Protein AF-A0A2N0NUT2-F1 (afdb_monomer)

pLDDT: mean 84.07, std 9.54, range [59.69, 97.62]

Organism: NCBI:txid588596

Solvent-accessible surface area (backbone atoms only — not comparable to full-atom values): 7334 Å² total; per-residue (Å²): 129,80,78,66,51,73,66,57,49,54,51,51,50,44,52,53,32,48,50,27,48,73,68,68,49,63,60,70,52,58,74,33,66,68,52,46,51,49,49,38,72,77,38,69,63,60,81,82,66,51,67,81,63,53,66,60,75,63,82,75,66,98,58,77,46,80,45,80,47,82,47,62,50,100,84,67,47,44,32,38,37,36,31,45,31,51,106,52,76,30,73,72,51,75,43,73,51,83,80,58,69,93,42,72,68,54,51,52,50,53,51,50,56,49,28,59,76,56,71,56,131

Radius of gyration: 17.3 Å; Cα contacts (8 Å, |Δi|>4): 136; chains: 1; bounding box: 33×32×50 Å

Foldseek 3Di:
DDADDPVNLVVVLLVVLCCCFVVVPDLCCLVDPVSVVVCCVVPVNHDRDHSVRSLQNLVDAPDKDWDWDWDQDPVRFTKIWIWIPDVHITGDDIDGPRPDDPDPVVVVVVVVVSCVVSVND

Sequence (121 aa):
MQSISNEDQQELEFLLDRAFYSTGIPFNTIDNENFQIFLKKACPSFKIPTQAATKNVLNKPPYFCLTSDGWSNINKEPLINYMITTPKPIFYKSVNTKKQSYNAENIAKGIEDVMIEAGIN

Nearest PDB structures (foldseek):
  2l3j-assembly1_A  TM=4.797E-01  e=9.097E-01  Rattus norvegicus
  7qla-assembly1_A  TM=4.218E-01  e=2.547E+00  Thermochaetoides thermophila
  5xir-assembly1_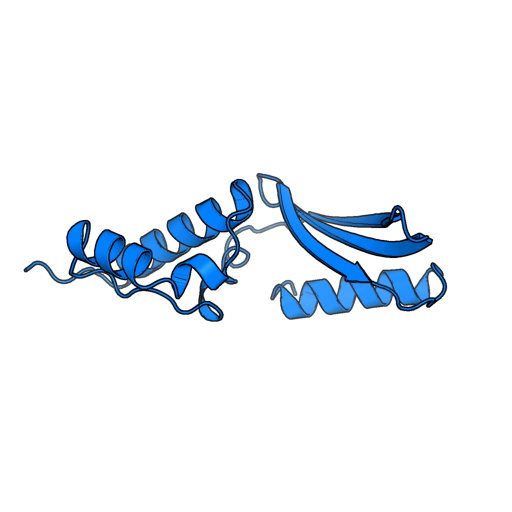A  TM=3.945E-01  e=4.393E+00  Homo sapiens
  2bma-assembly1_B  TM=2.687E-01  e=2.257E+00  Plasmodium falciparum

Structure (mmCIF, N/CA/C/O backbone):
data_AF-A0A2N0NUT2-F1
#
_entry.id   AF-A0A2N0NUT2-F1
#
loop_
_atom_site.group_PDB
_atom_site.id
_atom_site.type_symbol
_atom_site.label_atom_id
_atom_site.label_alt_id
_atom_site.label_comp_id
_atom_site.label_asym_id
_atom_site.label_entity_id
_atom_site.label_seq_id
_atom_site.pdbx_PDB_ins_code
_atom_site.Cartn_x
_atom_site.Cartn_y
_atom_site.Cartn_z
_atom_site.occupancy
_atom_site.B_iso_or_equiv
_atom_site.auth_seq_id
_atom_site.auth_comp_id
_atom_site.auth_asym_id
_atom_site.auth_atom_id
_atom_site.pdbx_PDB_model_num
ATOM 1 N N . MET A 1 1 ? -12.775 5.224 30.435 1.00 61.84 1 MET A N 1
ATOM 2 C CA . MET A 1 1 ? -12.518 5.305 28.982 1.00 61.84 1 MET A CA 1
ATOM 3 C C . MET A 1 1 ? -12.880 3.949 28.406 1.00 61.84 1 MET A C 1
ATOM 5 O O . MET A 1 1 ? -12.393 2.967 28.950 1.00 61.84 1 MET A O 1
ATOM 9 N N . GLN A 1 2 ? -13.798 3.861 27.439 1.00 69.88 2 GLN A N 1
ATOM 10 C CA . GLN A 1 2 ? -14.144 2.562 26.849 1.00 69.88 2 GLN A CA 1
ATOM 11 C C . GLN A 1 2 ? -12.910 1.988 26.140 1.00 69.88 2 GLN A C 1
ATOM 13 O O . GLN A 1 2 ? -12.249 2.683 25.362 1.00 69.88 2 GLN A O 1
ATOM 18 N N . SER A 1 3 ? -12.563 0.746 26.471 1.00 81.94 3 SER A N 1
ATOM 19 C CA . SER A 1 3 ? -11.555 -0.020 25.746 1.00 81.94 3 SER A CA 1
ATOM 20 C C . SER A 1 3 ? -12.108 -0.364 24.370 1.00 81.94 3 SER A C 1
ATOM 22 O O . SER A 1 3 ? -13.227 -0.864 24.274 1.00 81.94 3 SER A O 1
ATOM 24 N N . ILE A 1 4 ? -11.330 -0.101 23.324 1.00 88.81 4 ILE A N 1
ATOM 25 C CA . ILE A 1 4 ? -11.653 -0.562 21.975 1.00 88.81 4 ILE A CA 1
ATOM 26 C C . ILE A 1 4 ? -11.587 -2.097 21.930 1.00 88.81 4 ILE A C 1
ATOM 28 O O . ILE A 1 4 ? -10.715 -2.689 22.577 1.00 88.81 4 ILE A O 1
ATOM 32 N N . SER A 1 5 ? -12.515 -2.742 21.220 1.00 93.00 5 SER A N 1
ATOM 33 C CA . SER A 1 5 ? -12.444 -4.186 20.981 1.00 93.00 5 SER A CA 1
ATOM 34 C C . SER A 1 5 ? -11.299 -4.511 20.010 1.00 93.00 5 SER A C 1
ATOM 36 O O . SER A 1 5 ? -10.794 -3.637 19.302 1.00 93.00 5 SER A O 1
ATOM 38 N N . ASN A 1 6 ? -10.861 -5.772 19.961 1.00 89.25 6 ASN A N 1
ATOM 39 C CA . ASN A 1 6 ? -9.853 -6.179 18.975 1.00 89.25 6 ASN A CA 1
ATOM 40 C C . ASN A 1 6 ? -10.389 -6.082 17.536 1.00 89.25 6 ASN A C 1
ATOM 42 O O . ASN A 1 6 ? -9.624 -5.763 16.631 1.00 89.25 6 ASN A O 1
ATOM 46 N N . GLU A 1 7 ? -11.684 -6.330 17.333 1.00 88.44 7 GLU A N 1
ATOM 47 C CA . GLU A 1 7 ? -12.339 -6.227 16.026 1.00 88.44 7 GLU A CA 1
ATOM 48 C C . GLU A 1 7 ? -12.380 -4.773 15.540 1.00 88.44 7 GLU A C 1
ATOM 50 O O . GLU A 1 7 ? -11.916 -4.484 14.438 1.00 88.44 7 GLU A O 1
ATOM 55 N N . ASP A 1 8 ? -12.818 -3.844 16.395 1.00 91.06 8 ASP A N 1
ATOM 56 C CA . ASP A 1 8 ? -12.845 -2.412 16.069 1.00 91.06 8 ASP A CA 1
ATOM 57 C C . ASP A 1 8 ? -11.431 -1.870 15.811 1.00 91.06 8 ASP A C 1
ATOM 59 O O . ASP A 1 8 ? -11.220 -1.048 14.920 1.00 91.06 8 ASP A O 1
ATOM 63 N N . GLN A 1 9 ? -10.435 -2.342 16.571 1.00 91.56 9 GLN A N 1
ATOM 64 C CA . GLN A 1 9 ? -9.033 -1.973 16.368 1.00 91.56 9 GLN A CA 1
ATOM 65 C C . GLN A 1 9 ? -8.553 -2.375 14.965 1.00 91.56 9 GLN A C 1
ATOM 67 O O . GLN A 1 9 ? -7.977 -1.548 14.258 1.00 91.56 9 GLN A O 1
ATOM 72 N N . GLN A 1 10 ? -8.833 -3.612 14.542 1.00 86.00 10 GLN A N 1
ATOM 73 C CA . GLN A 1 10 ? -8.486 -4.103 13.205 1.00 86.00 10 GLN A CA 1
ATOM 74 C C . GLN A 1 10 ? -9.242 -3.363 12.095 1.00 86.00 10 GLN A C 1
ATOM 76 O O . GLN A 1 10 ? -8.699 -3.142 11.010 1.00 86.00 10 GLN A O 1
ATOM 81 N N . GLU A 1 11 ? -10.500 -2.987 12.331 1.00 86.88 11 GLU A N 1
ATOM 82 C CA . GLU A 1 11 ? -11.281 -2.215 11.365 1.00 86.88 11 GLU A CA 1
ATOM 83 C C . GLU A 1 11 ? -10.725 -0.797 11.184 1.00 86.88 11 GLU A C 1
ATOM 85 O O . GLU A 1 11 ? -10.558 -0.343 10.049 1.00 86.88 11 GLU A O 1
ATOM 90 N N . LEU A 1 12 ? -10.373 -0.115 12.277 1.00 90.75 12 LEU A N 1
ATOM 91 C CA . LEU A 1 12 ? -9.769 1.216 12.220 1.00 90.75 12 LEU A CA 1
ATOM 92 C C . LEU A 1 12 ? -8.400 1.207 11.533 1.00 90.75 12 LEU A C 1
ATOM 94 O O . LEU A 1 12 ? -8.140 2.086 10.710 1.00 90.75 12 LEU A O 1
ATOM 98 N N . GLU A 1 13 ? -7.549 0.218 11.821 1.00 88.88 13 GLU A N 1
ATOM 99 C CA . GLU A 1 13 ? -6.269 0.027 11.122 1.00 88.88 13 GLU A CA 1
ATOM 100 C C . GLU A 1 13 ? -6.491 -0.148 9.615 1.00 88.88 13 GLU A C 1
ATOM 102 O O . GLU A 1 13 ? -5.914 0.580 8.810 1.00 88.88 13 GLU A O 1
ATOM 107 N N . PHE A 1 14 ? -7.423 -1.022 9.224 1.00 82.31 14 PHE A N 1
ATOM 108 C CA . PHE A 1 14 ? -7.755 -1.245 7.817 1.00 82.31 14 PHE A CA 1
ATOM 109 C C . PHE A 1 14 ? -8.251 0.028 7.110 1.00 82.31 14 PHE A C 1
ATOM 111 O O . PHE A 1 14 ? -7.881 0.295 5.962 1.00 82.31 14 PHE A O 1
ATOM 118 N N . LEU A 1 15 ? -9.100 0.823 7.768 1.00 86.81 15 LEU A N 1
ATOM 119 C CA . LEU A 1 15 ? -9.601 2.081 7.211 1.00 86.81 15 LEU A CA 1
ATOM 120 C C . LEU A 1 15 ? -8.489 3.123 7.055 1.00 86.81 15 LEU A C 1
ATOM 122 O O . LEU A 1 15 ? -8.456 3.814 6.031 1.00 86.81 15 LEU A O 1
ATOM 126 N N . LEU A 1 16 ? -7.593 3.220 8.039 1.00 89.62 16 LEU A N 1
ATOM 127 C CA . LEU A 1 16 ? -6.452 4.130 8.017 1.00 89.62 16 LEU A CA 1
ATOM 128 C C . LEU A 1 16 ? -5.505 3.788 6.866 1.00 89.62 16 LEU A C 1
ATOM 130 O O . LEU A 1 16 ? -5.207 4.651 6.040 1.00 89.62 16 LEU A O 1
ATOM 134 N N . ASP A 1 17 ? -5.118 2.522 6.749 1.00 83.62 17 ASP A N 1
ATOM 135 C CA . ASP A 1 17 ? -4.233 2.066 5.683 1.00 83.62 17 ASP A CA 1
ATOM 136 C C . ASP A 1 17 ? -4.865 2.307 4.309 1.00 83.62 17 ASP A C 1
ATOM 138 O O . ASP A 1 17 ? -4.235 2.850 3.400 1.00 83.62 17 ASP A O 1
ATOM 142 N N . ARG A 1 18 ? -6.153 1.976 4.146 1.00 79.12 18 ARG A N 1
ATOM 143 C CA . ARG A 1 18 ? -6.870 2.210 2.887 1.00 79.12 18 ARG A CA 1
ATOM 144 C C . ARG A 1 18 ? -6.904 3.692 2.525 1.00 79.12 18 ARG A C 1
ATOM 146 O O . ARG A 1 18 ? -6.791 4.023 1.342 1.00 79.12 18 ARG A O 1
ATOM 153 N N . ALA A 1 19 ? -7.065 4.584 3.502 1.00 85.81 19 ALA A N 1
ATOM 154 C CA . ALA A 1 19 ? -6.985 6.020 3.262 1.00 85.81 19 ALA A CA 1
ATOM 155 C C . ALA A 1 19 ? -5.589 6.400 2.755 1.00 85.81 19 ALA A C 1
ATOM 157 O O . ALA A 1 19 ? -5.493 7.096 1.745 1.00 85.81 19 ALA A O 1
ATOM 158 N N . PHE A 1 20 ? -4.530 5.872 3.373 1.00 86.75 20 PHE A N 1
ATOM 159 C CA . PHE A 1 20 ? -3.154 6.144 2.965 1.00 86.75 20 PHE A CA 1
ATOM 160 C C . PHE A 1 20 ? -2.891 5.711 1.522 1.00 86.75 20 PHE A C 1
ATOM 162 O O . PHE A 1 20 ? -2.483 6.523 0.692 1.00 86.75 20 PHE A O 1
ATOM 169 N N . TYR A 1 21 ? -3.234 4.465 1.195 1.00 75.81 21 TYR A N 1
ATOM 170 C CA . TYR A 1 21 ? -3.076 3.909 -0.147 1.00 75.81 21 TYR A CA 1
ATOM 171 C C . TYR A 1 21 ? -3.895 4.655 -1.205 1.00 75.81 21 TYR A C 1
ATOM 173 O O . TYR A 1 21 ? -3.371 5.022 -2.254 1.00 75.81 21 TYR A O 1
ATOM 181 N N . SER A 1 22 ? -5.188 4.880 -0.951 1.00 71.88 22 SER A N 1
ATOM 182 C CA . SER A 1 22 ? -6.101 5.449 -1.956 1.00 71.88 22 SER A CA 1
ATOM 183 C C . SER A 1 22 ? -5.887 6.939 -2.221 1.00 71.88 22 SER A C 1
ATOM 185 O O . SER A 1 22 ? -6.320 7.432 -3.261 1.00 71.88 22 SER A O 1
ATOM 187 N N . THR A 1 23 ? -5.221 7.651 -1.309 1.00 81.88 23 THR A N 1
ATOM 188 C CA . THR A 1 23 ? -4.944 9.091 -1.439 1.00 81.88 23 THR A CA 1
ATOM 189 C C . THR A 1 23 ? -3.463 9.407 -1.645 1.00 81.88 23 THR A C 1
ATOM 191 O O . THR A 1 23 ? -3.101 10.572 -1.785 1.00 81.88 23 THR A O 1
ATOM 194 N N . GLY A 1 24 ? -2.605 8.383 -1.697 1.00 75.31 24 GLY A N 1
ATOM 195 C CA . GLY A 1 24 ? -1.165 8.554 -1.866 1.00 75.31 24 GLY A CA 1
ATOM 196 C C . GLY A 1 24 ? -0.483 9.232 -0.675 1.00 75.31 24 GLY A C 1
ATOM 197 O O . GLY A 1 24 ? 0.555 9.866 -0.861 1.00 75.31 24 GLY A O 1
ATOM 198 N N . ILE A 1 25 ? -1.044 9.123 0.536 1.00 86.00 25 ILE A N 1
ATOM 199 C CA . ILE A 1 25 ? -0.376 9.604 1.752 1.00 86.00 25 ILE A CA 1
ATOM 200 C C . ILE A 1 25 ? 0.817 8.677 2.029 1.00 86.00 25 ILE A C 1
ATOM 202 O O . ILE A 1 25 ? 0.632 7.466 2.175 1.00 86.00 25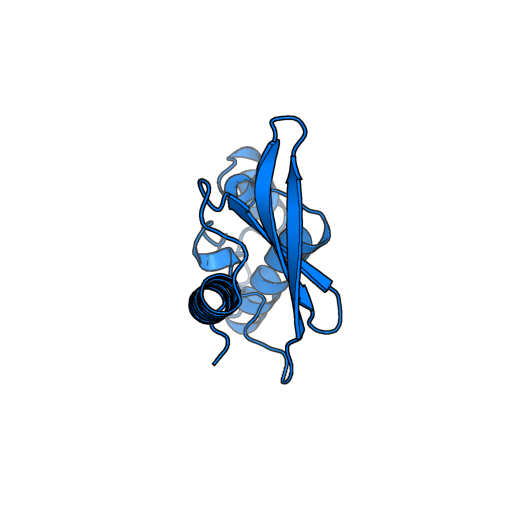 ILE A O 1
ATOM 206 N N . PRO A 1 26 ? 2.046 9.210 2.129 1.00 83.31 26 PRO A N 1
ATOM 207 C CA . PRO A 1 26 ? 3.220 8.411 2.455 1.00 83.31 26 PRO A CA 1
ATOM 208 C C . PRO A 1 26 ? 3.083 7.699 3.810 1.00 83.31 26 PRO A C 1
ATOM 210 O O . PRO A 1 26 ? 2.700 8.325 4.798 1.00 83.31 26 PRO A O 1
ATOM 213 N N . PHE A 1 27 ? 3.463 6.418 3.902 1.00 82.06 27 PHE A N 1
ATOM 214 C CA . PHE A 1 27 ? 3.338 5.644 5.152 1.00 82.06 27 PHE A CA 1
ATOM 215 C C . PHE A 1 27 ? 4.132 6.220 6.324 1.00 82.06 27 PHE A C 1
ATOM 217 O O . PHE A 1 27 ? 3.711 6.067 7.462 1.00 82.06 27 PHE A O 1
ATOM 224 N N . ASN A 1 28 ? 5.231 6.939 6.069 1.00 84.56 28 ASN A N 1
ATOM 225 C CA . ASN A 1 28 ? 5.985 7.633 7.123 1.00 84.56 28 ASN A CA 1
ATOM 226 C C . ASN A 1 28 ? 5.170 8.737 7.832 1.00 84.56 28 ASN A C 1
ATOM 228 O O . ASN A 1 28 ? 5.580 9.215 8.886 1.00 84.56 28 ASN A O 1
ATOM 232 N N . THR A 1 29 ? 4.004 9.122 7.298 1.00 90.50 29 THR A N 1
ATOM 233 C CA . THR A 1 29 ? 3.060 10.030 7.965 1.00 90.50 29 THR A CA 1
ATOM 234 C C . THR A 1 29 ? 2.574 9.460 9.298 1.00 90.50 29 THR A C 1
ATOM 236 O O . THR A 1 29 ? 2.320 10.230 10.221 1.00 90.50 29 THR A O 1
ATOM 239 N N . ILE A 1 30 ? 2.492 8.130 9.447 1.00 91.50 30 ILE A N 1
ATOM 240 C CA . ILE A 1 30 ? 2.043 7.500 10.699 1.00 91.50 30 ILE A CA 1
ATOM 241 C C . ILE A 1 30 ? 3.013 7.739 11.866 1.00 91.50 30 ILE A C 1
ATOM 243 O O . ILE A 1 30 ? 2.599 7.792 13.025 1.00 91.50 30 ILE A O 1
ATOM 247 N N . ASP A 1 31 ? 4.292 7.949 11.554 1.00 88.25 31 ASP A N 1
ATOM 248 C CA . ASP A 1 31 ? 5.351 8.212 12.528 1.00 88.25 31 ASP A CA 1
ATOM 249 C C . ASP A 1 31 ? 5.482 9.712 12.855 1.00 88.25 31 ASP A C 1
ATOM 251 O O . ASP A 1 31 ? 6.280 10.104 13.706 1.00 88.25 31 ASP A O 1
ATOM 255 N N . ASN A 1 32 ? 4.698 10.579 12.201 1.00 93.56 32 ASN A N 1
ATOM 256 C CA . ASN A 1 32 ? 4.690 12.007 12.491 1.00 93.56 32 ASN A CA 1
ATOM 257 C C . ASN A 1 32 ? 4.024 12.295 13.848 1.00 93.56 32 ASN A C 1
ATOM 259 O O . ASN A 1 32 ? 2.857 11.965 14.060 1.00 93.56 32 ASN A O 1
ATOM 263 N N . GLU A 1 33 ? 4.730 12.994 14.739 1.00 96.19 33 GLU A N 1
ATOM 264 C CA . GLU A 1 33 ? 4.268 13.278 16.105 1.00 96.19 33 GLU A CA 1
ATOM 265 C C . GLU A 1 33 ? 2.913 14.003 16.148 1.00 96.19 33 GLU A C 1
ATOM 267 O O . GLU A 1 33 ? 2.012 13.604 16.886 1.00 96.19 33 GLU A O 1
ATOM 272 N N . ASN A 1 34 ? 2.712 15.023 15.309 1.00 97.62 34 ASN A N 1
ATOM 273 C CA . ASN A 1 34 ? 1.446 15.759 15.271 1.00 97.62 34 ASN A CA 1
ATOM 274 C C . ASN A 1 34 ? 0.293 14.886 14.765 1.00 97.62 34 ASN A C 1
ATOM 276 O O . ASN A 1 34 ? -0.829 15.003 15.260 1.00 97.62 34 ASN A O 1
ATOM 280 N N . PHE A 1 35 ? 0.563 13.994 13.809 1.00 95.38 35 PHE A N 1
ATOM 281 C CA . PHE A 1 35 ? -0.430 13.041 13.321 1.00 95.38 35 PHE A CA 1
ATOM 282 C C . PHE A 1 35 ? -0.822 12.039 14.414 1.00 95.38 35 PHE A C 1
ATOM 284 O O . PHE A 1 35 ? -2.009 11.798 14.638 1.00 95.38 35 PHE A O 1
ATO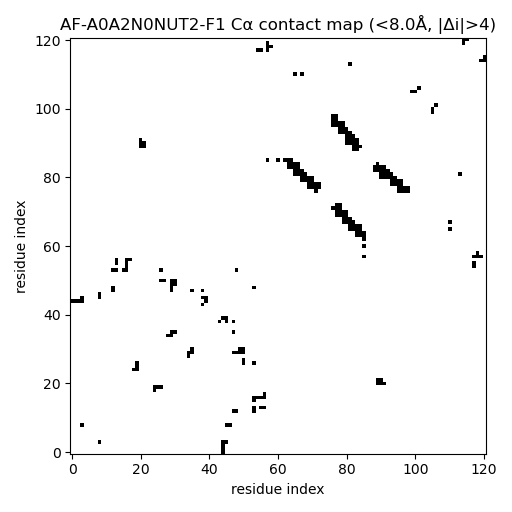M 291 N N . GLN A 1 36 ? 0.150 11.532 15.177 1.00 95.25 36 GLN A N 1
ATOM 292 C CA . GLN A 1 36 ? -0.118 10.658 16.319 1.00 95.25 36 GLN A CA 1
ATOM 293 C C . GLN A 1 36 ? -0.912 11.371 17.418 1.00 95.25 36 GLN A C 1
ATOM 295 O O . GLN A 1 36 ? -1.885 10.815 17.933 1.00 95.25 36 GLN A O 1
ATOM 300 N N . ILE A 1 37 ? -0.558 12.619 17.743 1.00 97.19 37 ILE A N 1
ATOM 301 C CA . ILE A 1 37 ? -1.304 13.450 18.698 1.00 97.19 37 ILE A CA 1
ATOM 302 C C . ILE A 1 37 ? -2.743 13.658 18.220 1.00 97.19 37 ILE A C 1
ATOM 304 O O . ILE A 1 37 ? -3.672 13.526 19.016 1.00 97.19 37 ILE A O 1
ATOM 308 N N . PHE A 1 38 ? -2.947 13.957 16.934 1.00 97.31 38 PHE A N 1
ATOM 309 C CA . PHE A 1 38 ? -4.278 14.105 16.351 1.00 97.31 38 PHE A CA 1
ATOM 310 C C . PHE A 1 38 ? -5.106 12.822 16.509 1.00 97.31 38 PHE A C 1
ATOM 312 O O . PHE A 1 38 ? -6.206 12.878 17.064 1.00 97.31 38 PHE A O 1
ATOM 319 N N . LEU A 1 39 ? -4.560 11.665 16.113 1.00 95.06 39 LEU A N 1
ATOM 320 C CA . LEU A 1 39 ? -5.231 10.368 16.250 1.00 95.06 39 LEU A CA 1
ATOM 321 C C . LEU A 1 39 ? -5.563 10.053 17.712 1.00 95.06 39 LEU A C 1
ATOM 323 O O . LEU A 1 39 ? -6.679 9.633 18.008 1.00 95.06 39 LEU A O 1
ATOM 327 N N . LYS A 1 40 ? -4.639 10.322 18.643 1.00 95.06 40 LYS A N 1
ATOM 328 C CA . LYS A 1 40 ? -4.874 10.129 20.080 1.00 95.06 40 LYS A CA 1
ATOM 329 C C . LYS A 1 40 ? -5.901 11.090 20.657 1.00 95.06 40 LYS A C 1
ATOM 331 O O . LYS A 1 40 ? -6.629 10.693 21.556 1.00 95.06 40 LYS A O 1
ATOM 336 N N . LYS A 1 41 ? -5.995 12.329 20.173 1.00 95.75 41 LYS A N 1
ATOM 337 C CA . LYS A 1 41 ? -7.047 13.257 20.611 1.00 95.75 41 LYS A CA 1
ATOM 338 C C . LYS A 1 41 ? -8.418 12.866 20.065 1.00 95.75 41 LYS A C 1
ATOM 340 O O . LYS A 1 41 ? -9.398 12.985 20.793 1.00 95.75 41 LYS A O 1
ATOM 345 N N . ALA A 1 42 ? -8.481 12.393 18.822 1.00 94.19 42 ALA A N 1
ATOM 346 C CA . ALA A 1 42 ? -9.721 11.938 18.200 1.00 94.19 42 ALA A CA 1
ATOM 347 C C . ALA A 1 42 ? -10.217 10.610 18.801 1.00 94.19 42 ALA A C 1
ATOM 349 O O . ALA A 1 42 ? -11.400 10.472 19.100 1.00 94.19 42 ALA A O 1
ATOM 350 N N . CYS A 1 43 ? -9.314 9.648 19.018 1.00 91.81 43 CYS A N 1
ATOM 351 C CA . CYS A 1 43 ? -9.607 8.353 19.626 1.00 91.81 43 CYS A CA 1
ATOM 352 C C . CYS A 1 43 ? -8.456 7.901 20.552 1.00 91.81 43 CYS A C 1
ATOM 354 O O . CYS A 1 43 ? -7.522 7.220 20.121 1.00 91.81 43 CYS A O 1
ATOM 356 N N . PRO A 1 44 ? -8.509 8.233 21.853 1.00 93.50 44 PRO A N 1
ATOM 357 C CA . PRO A 1 44 ? -7.413 7.933 22.781 1.00 93.50 44 PRO A CA 1
ATOM 358 C C . PRO A 1 44 ? -7.111 6.436 22.951 1.00 93.50 44 PRO A C 1
ATOM 360 O O . PRO A 1 44 ? -5.948 6.047 23.115 1.00 93.50 44 PRO A O 1
ATOM 363 N N . SER A 1 45 ? -8.153 5.601 22.880 1.00 93.44 45 SER A N 1
ATOM 364 C CA . SER A 1 45 ? -8.066 4.145 23.039 1.00 93.44 45 SER A CA 1
ATOM 365 C C . SER A 1 45 ? -7.489 3.424 21.814 1.00 93.44 45 SER A C 1
ATOM 367 O O . SER A 1 45 ? -7.067 2.278 21.952 1.00 93.44 45 SER A O 1
ATOM 369 N N . PHE A 1 46 ? -7.446 4.063 20.638 1.00 92.69 46 PHE A N 1
ATOM 370 C CA . PHE A 1 46 ? -6.923 3.455 19.413 1.00 92.69 46 PHE A CA 1
ATOM 371 C C . PHE A 1 46 ? -5.416 3.216 19.525 1.00 92.69 46 PHE A C 1
ATOM 373 O O . PHE A 1 46 ? -4.652 4.139 19.830 1.00 92.69 46 PHE A O 1
ATOM 380 N N . LYS A 1 47 ? -4.954 1.986 19.287 1.00 93.12 47 LYS A N 1
ATOM 381 C CA . LYS A 1 47 ? -3.517 1.690 19.202 1.00 93.12 47 LYS A CA 1
ATOM 382 C C . LYS A 1 47 ? -3.039 2.111 17.816 1.00 93.12 47 LYS A C 1
ATOM 384 O O . LYS A 1 47 ? -3.537 1.615 16.818 1.00 93.12 47 LYS A O 1
ATOM 389 N N . ILE A 1 48 ? -2.121 3.068 17.747 1.00 92.12 48 ILE A N 1
ATOM 390 C CA . ILE A 1 48 ? -1.640 3.563 16.455 1.00 92.12 48 ILE A CA 1
ATOM 391 C C . ILE A 1 48 ? -0.745 2.475 15.840 1.00 92.12 48 ILE A C 1
ATOM 393 O O . ILE A 1 48 ? 0.181 2.028 16.527 1.00 92.12 48 ILE A O 1
ATOM 397 N N . PRO A 1 49 ? -1.012 2.027 14.600 1.00 87.56 49 PRO A N 1
ATOM 398 C CA . PRO A 1 49 ? -0.185 1.029 13.939 1.00 87.56 49 PRO A CA 1
ATOM 399 C C . PRO A 1 49 ? 1.188 1.609 13.593 1.00 87.56 49 PRO A C 1
ATOM 401 O O . PRO A 1 49 ? 1.346 2.810 13.388 1.00 87.56 49 PRO A O 1
ATOM 404 N N . THR A 1 50 ? 2.194 0.745 13.503 1.00 80.75 50 THR A N 1
ATOM 405 C CA . THR A 1 50 ? 3.507 1.139 12.981 1.00 80.75 50 THR A CA 1
ATOM 406 C C . THR A 1 50 ? 3.489 1.161 11.455 1.00 80.75 50 THR A C 1
ATOM 408 O O . THR A 1 50 ? 2.670 0.494 10.815 1.00 80.75 50 THR A O 1
ATOM 411 N N . GLN A 1 51 ? 4.451 1.853 10.844 1.00 72.00 51 GLN A N 1
ATOM 412 C CA . GLN A 1 51 ? 4.642 1.836 9.390 1.00 72.00 51 GLN A CA 1
ATOM 413 C C . GLN A 1 51 ? 4.722 0.410 8.801 1.00 72.00 51 GLN A C 1
ATOM 415 O O . GLN A 1 51 ? 4.285 0.164 7.682 1.00 72.00 51 GLN A O 1
ATOM 420 N N . ALA A 1 52 ? 5.262 -0.554 9.552 1.00 66.62 52 ALA A N 1
ATOM 421 C CA . ALA A 1 52 ? 5.340 -1.945 9.111 1.00 66.62 52 ALA A CA 1
ATOM 422 C C . ALA A 1 52 ? 3.978 -2.663 9.145 1.00 66.62 52 ALA A C 1
ATOM 424 O O . ALA A 1 52 ? 3.713 -3.509 8.294 1.00 66.62 52 ALA A O 1
ATOM 425 N N . ALA A 1 53 ? 3.114 -2.325 10.107 1.00 65.44 53 ALA A N 1
ATOM 426 C CA . ALA A 1 53 ? 1.801 -2.945 10.272 1.00 65.44 53 ALA A CA 1
ATOM 427 C C . ALA A 1 53 ? 0.762 -2.440 9.253 1.00 65.44 53 ALA A C 1
ATOM 429 O O . ALA A 1 53 ? -0.141 -3.191 8.889 1.00 65.44 53 ALA A O 1
ATOM 430 N N . THR A 1 54 ? 0.938 -1.212 8.748 1.00 60.88 54 THR A N 1
ATOM 431 C CA . THR A 1 54 ? 0.013 -0.521 7.823 1.00 60.88 54 THR A CA 1
ATOM 432 C C . THR A 1 54 ? 0.010 -1.059 6.375 1.00 60.88 54 THR A C 1
ATOM 434 O O . THR A 1 54 ? -0.639 -0.517 5.480 1.00 60.88 54 THR A O 1
ATOM 437 N N . LYS A 1 55 ? 0.736 -2.157 6.110 1.00 61.34 55 LYS A N 1
ATOM 438 C CA . LYS A 1 55 ? 0.810 -2.818 4.792 1.00 61.34 55 LYS A CA 1
ATOM 439 C C . LYS A 1 55 ? -0.233 -3.929 4.581 1.00 61.34 55 LYS A C 1
ATOM 441 O O . LYS A 1 55 ? -0.317 -4.489 3.492 1.00 61.34 55 LYS A O 1
ATOM 446 N N . ASN A 1 56 ? -1.044 -4.253 5.591 1.00 60.47 56 ASN A N 1
ATOM 447 C CA . ASN A 1 56 ? -1.913 -5.443 5.611 1.00 60.47 56 ASN A CA 1
ATOM 448 C C . ASN A 1 56 ? -3.259 -5.298 4.864 1.00 60.47 56 ASN A C 1
ATOM 450 O O . ASN A 1 56 ? -4.132 -6.162 4.983 1.00 60.47 56 ASN A O 1
ATOM 454 N N . VAL A 1 57 ? -3.452 -4.240 4.067 1.00 59.69 57 VAL A N 1
ATOM 455 C CA . VAL A 1 57 ? -4.712 -3.945 3.339 1.00 59.69 57 VAL A CA 1
ATOM 456 C C . VAL A 1 57 ? -5.140 -5.051 2.378 1.00 59.69 57 VAL A C 1
ATOM 458 O O . VAL A 1 57 ? -6.314 -5.152 2.022 1.00 59.69 57 VAL A O 1
ATOM 461 N N . LEU A 1 58 ? -4.207 -5.911 1.983 1.00 63.19 58 LEU A N 1
ATOM 462 C CA . LEU A 1 58 ? -4.429 -6.958 0.998 1.00 63.19 58 LEU A CA 1
ATOM 463 C C . LEU A 1 58 ? -5.023 -8.245 1.595 1.00 63.19 58 LEU A C 1
ATOM 465 O O . LEU A 1 58 ? -5.442 -9.107 0.843 1.00 63.19 58 LEU A O 1
ATOM 469 N N . ASN A 1 59 ? -5.187 -8.374 2.914 1.00 59.72 59 ASN A N 1
ATOM 470 C CA . ASN A 1 59 ? -5.570 -9.649 3.550 1.00 59.72 59 ASN A CA 1
ATOM 471 C C . ASN A 1 59 ? -7.070 -10.034 3.487 1.00 59.72 59 ASN A C 1
ATOM 473 O O . ASN A 1 59 ? -7.506 -10.884 4.262 1.00 59.72 59 ASN A O 1
ATOM 477 N N . LYS A 1 60 ? -7.903 -9.409 2.642 1.00 60.38 60 LYS A N 1
ATOM 478 C CA . LYS A 1 60 ? -9.380 -9.573 2.709 1.00 60.38 60 LYS A CA 1
ATOM 479 C C . LYS A 1 60 ? -10.149 -9.968 1.433 1.00 60.38 60 LYS A C 1
ATOM 481 O O . LYS A 1 60 ? -11.234 -10.525 1.594 1.00 60.38 60 LYS A O 1
ATOM 486 N N . PRO A 1 61 ? -9.710 -9.700 0.192 1.00 66.56 61 PRO A N 1
ATOM 487 C CA . PRO A 1 61 ? -10.506 -10.023 -0.991 1.00 66.56 61 PRO A CA 1
ATOM 488 C C . PRO A 1 61 ? -10.195 -11.431 -1.542 1.00 66.56 61 PRO A C 1
ATOM 490 O O . PRO A 1 61 ? -9.045 -11.856 -1.514 1.00 66.56 61 PRO A O 1
ATOM 493 N N . PRO A 1 62 ? -11.194 -12.154 -2.093 1.00 68.50 62 PRO A N 1
ATOM 494 C CA . PRO A 1 62 ? -10.992 -13.489 -2.672 1.00 68.50 62 PRO A CA 1
ATOM 495 C C . PRO A 1 62 ? -10.208 -13.472 -3.993 1.00 68.50 62 PRO A C 1
ATOM 497 O O . PRO A 1 62 ? -9.739 -14.514 -4.440 1.00 68.50 62 PRO A O 1
ATOM 500 N N . TYR A 1 63 ? -10.091 -12.304 -4.633 1.00 79.19 63 TYR A N 1
ATOM 501 C CA . TYR A 1 63 ? -9.424 -12.132 -5.918 1.00 79.19 63 TYR A CA 1
ATOM 502 C C . TYR A 1 63 ? -8.589 -10.857 -5.920 1.00 79.19 63 TYR A C 1
ATOM 504 O O . TYR A 1 63 ? -9.024 -9.811 -5.429 1.00 79.19 63 TYR A O 1
ATOM 512 N N . PHE A 1 64 ? -7.426 -10.949 -6.554 1.00 84.94 64 PHE A N 1
ATOM 513 C CA . PHE A 1 64 ? -6.495 -9.851 -6.763 1.00 84.94 64 PHE A CA 1
ATOM 514 C C . PHE A 1 64 ? -6.204 -9.737 -8.253 1.00 84.94 64 PHE A C 1
ATOM 516 O O . PHE A 1 64 ? -6.064 -10.744 -8.944 1.00 84.94 64 PHE A O 1
ATOM 523 N N . CYS A 1 65 ? -6.079 -8.512 -8.751 1.00 88.62 65 CYS A N 1
ATOM 524 C CA . CYS A 1 65 ? -5.486 -8.258 -10.057 1.00 88.62 65 CYS A CA 1
ATOM 525 C C . CYS A 1 65 ? -4.209 -7.444 -9.849 1.00 88.62 65 CYS A C 1
ATOM 527 O O . CYS A 1 65 ? -4.262 -6.329 -9.335 1.00 88.62 65 CYS A O 1
ATOM 529 N N . LEU A 1 66 ? -3.067 -8.026 -10.207 1.00 90.25 66 LEU A N 1
ATOM 530 C CA . LEU A 1 66 ? -1.773 -7.357 -10.188 1.00 90.25 66 LEU A CA 1
ATOM 531 C C . LEU A 1 66 ? -1.445 -6.887 -11.608 1.00 90.25 66 LEU A C 1
ATOM 533 O O . LEU A 1 66 ? -1.415 -7.689 -12.539 1.00 90.25 66 LEU A O 1
ATOM 537 N N . THR A 1 67 ? -1.185 -5.593 -11.757 1.00 91.88 67 THR A N 1
ATOM 538 C CA . THR A 1 67 ? -0.812 -4.972 -13.031 1.00 91.88 67 THR A CA 1
ATOM 539 C C . THR A 1 67 ? 0.591 -4.399 -12.916 1.00 91.88 67 THR A C 1
ATOM 541 O O . THR A 1 67 ? 0.868 -3.632 -11.992 1.00 91.88 67 THR A O 1
ATOM 544 N N . SER A 1 68 ? 1.465 -4.746 -13.861 1.00 91.19 68 SER A N 1
ATOM 545 C CA . SER A 1 68 ? 2.780 -4.125 -14.029 1.00 91.19 68 SER A CA 1
ATOM 546 C C . SER A 1 68 ? 2.768 -3.155 -15.210 1.00 91.19 68 SER A C 1
ATOM 548 O O . SER A 1 68 ? 2.328 -3.533 -16.296 1.00 91.19 68 SER A O 1
ATOM 550 N N . ASP A 1 69 ? 3.302 -1.952 -15.024 1.00 89.31 69 ASP A N 1
ATOM 551 C CA . ASP A 1 69 ? 3.480 -0.948 -16.077 1.00 89.31 69 ASP A CA 1
ATOM 552 C C . ASP A 1 69 ? 4.951 -0.517 -16.160 1.00 89.31 69 ASP A C 1
ATOM 554 O O . ASP A 1 69 ? 5.532 -0.053 -15.177 1.00 89.31 69 ASP A O 1
ATOM 558 N N . GLY A 1 70 ? 5.565 -0.721 -17.326 1.00 88.62 70 GLY A N 1
ATOM 559 C CA . GLY A 1 70 ? 6.963 -0.387 -17.581 1.00 88.62 70 GLY A CA 1
ATOM 560 C C . GLY A 1 70 ? 7.102 1.042 -18.099 1.00 88.62 70 GLY A C 1
ATOM 561 O O . GLY A 1 70 ? 6.552 1.387 -19.141 1.00 88.62 70 GLY A O 1
ATOM 562 N N . TRP A 1 71 ? 7.894 1.860 -17.411 1.00 85.56 71 TRP A N 1
ATOM 563 C CA . TRP A 1 71 ? 8.087 3.275 -17.717 1.00 85.56 71 TRP A CA 1
ATOM 564 C C . TRP A 1 71 ? 9.577 3.641 -17.746 1.00 85.56 71 TRP A C 1
ATOM 566 O O . TRP A 1 71 ? 10.430 2.954 -17.189 1.00 85.56 71 TRP A O 1
ATOM 576 N N . SER A 1 72 ? 9.928 4.747 -18.399 1.00 86.62 72 SER A N 1
ATOM 577 C CA . SER A 1 72 ? 11.248 5.377 -18.261 1.00 86.62 72 SER A CA 1
ATOM 578 C C . SER A 1 72 ? 11.052 6.817 -17.822 1.00 86.62 72 SER A C 1
ATOM 580 O O . SER A 1 72 ? 10.373 7.582 -18.504 1.00 86.62 72 SER A O 1
ATOM 582 N N . ASN A 1 73 ? 11.595 7.187 -16.662 1.00 85.19 73 ASN A N 1
ATOM 583 C CA . ASN A 1 73 ? 11.399 8.537 -16.132 1.00 85.19 73 ASN A CA 1
ATOM 584 C C . ASN A 1 73 ? 12.136 9.600 -16.974 1.00 85.19 73 ASN A C 1
ATOM 586 O O . ASN A 1 73 ? 12.855 9.285 -17.924 1.00 85.19 73 ASN A O 1
ATOM 590 N N . ILE A 1 74 ? 11.994 10.878 -16.607 1.00 88.12 74 ILE A N 1
ATOM 591 C CA . ILE A 1 74 ? 12.651 11.996 -17.312 1.00 88.12 74 ILE A CA 1
ATOM 592 C C . ILE A 1 74 ? 14.188 11.882 -17.342 1.00 88.12 74 ILE A C 1
ATOM 594 O O . ILE A 1 74 ? 14.827 12.441 -18.229 1.00 88.12 74 ILE A O 1
ATOM 598 N N . ASN A 1 75 ? 14.771 11.108 -16.421 1.00 88.19 75 ASN A N 1
ATOM 599 C CA . ASN A 1 75 ? 16.204 10.826 -16.335 1.00 88.19 75 ASN A CA 1
ATOM 600 C C . ASN A 1 75 ? 16.610 9.551 -17.101 1.00 88.19 75 ASN A C 1
ATOM 602 O O . ASN A 1 75 ? 17.762 9.129 -17.016 1.00 88.19 75 ASN A O 1
ATOM 606 N N . LYS A 1 76 ? 15.688 8.940 -17.862 1.00 84.19 76 LYS A N 1
ATOM 607 C CA . LYS A 1 76 ? 15.855 7.656 -18.571 1.00 84.19 76 LYS A CA 1
ATOM 608 C C . LYS A 1 76 ? 16.148 6.475 -17.646 1.00 84.19 76 LYS A C 1
ATOM 610 O O . LYS A 1 76 ? 16.733 5.478 -18.071 1.00 84.19 76 LYS A O 1
ATOM 615 N N . GLU A 1 77 ? 15.748 6.573 -16.384 1.00 86.00 77 GLU A N 1
ATOM 616 C CA . GLU A 1 77 ? 15.844 5.447 -15.470 1.00 86.00 77 GLU A CA 1
ATOM 617 C C . GLU A 1 77 ? 14.663 4.502 -15.709 1.00 86.00 77 GLU A C 1
ATOM 619 O O . GLU A 1 77 ? 13.513 4.960 -15.743 1.00 86.00 77 GLU A O 1
ATOM 624 N N . PRO A 1 78 ? 14.932 3.199 -15.886 1.00 87.50 78 PRO A N 1
ATOM 625 C CA . PRO A 1 78 ? 13.895 2.212 -16.121 1.00 87.50 78 PRO A CA 1
ATOM 626 C C . PRO A 1 78 ? 13.134 1.923 -14.822 1.00 87.50 78 PRO A C 1
ATOM 628 O O . PRO A 1 78 ? 13.735 1.537 -13.816 1.00 87.50 78 PRO A O 1
ATOM 631 N N . LEU A 1 79 ? 11.817 2.116 -14.841 1.00 89.25 79 LEU A N 1
ATOM 632 C CA . LEU A 1 79 ? 10.921 1.901 -13.709 1.00 89.25 79 LEU A CA 1
ATOM 633 C C . LEU A 1 79 ? 9.846 0.874 -14.075 1.00 89.25 79 LEU A C 1
ATOM 635 O O . LEU A 1 79 ? 9.360 0.853 -15.203 1.00 89.25 79 LEU A O 1
ATOM 639 N N . ILE A 1 80 ? 9.427 0.067 -13.105 1.00 90.94 80 ILE A N 1
ATOM 640 C CA . ILE A 1 80 ? 8.207 -0.739 -13.196 1.00 90.94 80 ILE A CA 1
ATOM 641 C C . ILE A 1 80 ? 7.284 -0.336 -12.056 1.00 90.94 80 ILE A C 1
ATOM 643 O O . ILE A 1 80 ? 7.651 -0.422 -10.882 1.00 90.94 80 ILE A O 1
ATOM 647 N N . ASN A 1 81 ? 6.084 0.102 -12.413 1.00 90.81 81 ASN A N 1
ATOM 648 C CA . ASN A 1 81 ? 5.005 0.382 -11.484 1.00 90.81 81 ASN A CA 1
ATOM 649 C C . ASN A 1 81 ? 4.182 -0.885 -11.272 1.00 90.81 81 ASN A C 1
ATOM 651 O O . ASN A 1 81 ? 3.824 -1.557 -12.235 1.00 90.81 81 ASN A O 1
ATOM 655 N N . TYR A 1 82 ? 3.848 -1.177 -10.022 1.00 90.75 82 TYR A N 1
ATOM 656 C CA . TYR A 1 82 ? 2.964 -2.271 -9.651 1.00 90.75 82 TYR A CA 1
ATOM 657 C C . TYR A 1 82 ? 1.701 -1.707 -9.017 1.00 90.75 82 TYR A C 1
ATOM 659 O O . TYR A 1 82 ? 1.760 -0.928 -8.060 1.00 90.75 82 TYR A O 1
ATOM 667 N N . MET A 1 83 ? 0.556 -2.118 -9.546 1.00 90.25 83 MET A N 1
ATOM 668 C CA . MET A 1 83 ? -0.759 -1.794 -9.013 1.00 90.25 83 MET A CA 1
ATOM 669 C C . MET A 1 83 ? -1.471 -3.074 -8.604 1.00 90.25 83 MET A C 1
ATOM 671 O O . MET A 1 83 ? -1.525 -4.021 -9.382 1.00 90.25 83 MET A O 1
ATOM 675 N N . ILE A 1 84 ? -2.050 -3.086 -7.408 1.00 87.94 84 ILE A N 1
ATOM 676 C CA . ILE A 1 84 ? -2.865 -4.198 -6.922 1.00 87.94 84 ILE A CA 1
ATOM 677 C C . ILE A 1 84 ? -4.309 -3.724 -6.878 1.00 87.94 84 ILE A C 1
ATOM 679 O O . ILE A 1 84 ? -4.638 -2.735 -6.229 1.00 87.94 84 ILE A O 1
ATOM 683 N N . THR A 1 85 ? -5.182 -4.420 -7.588 1.00 84.31 85 THR A N 1
ATOM 684 C CA . THR A 1 85 ? -6.596 -4.082 -7.690 1.00 84.31 85 THR A CA 1
ATOM 685 C C . THR A 1 85 ? -7.418 -5.085 -6.914 1.00 84.31 85 THR A C 1
ATOM 687 O O . THR A 1 85 ? -7.416 -6.278 -7.218 1.00 84.31 85 THR A O 1
ATOM 690 N N . THR A 1 86 ? -8.138 -4.571 -5.917 1.00 75.06 86 THR A N 1
ATOM 691 C CA . THR A 1 86 ? -9.110 -5.328 -5.131 1.00 75.06 86 THR A CA 1
ATOM 692 C C . THR A 1 86 ? -10.281 -4.428 -4.762 1.00 75.06 86 THR A C 1
ATOM 694 O O . THR A 1 86 ? -10.097 -3.418 -4.093 1.00 75.06 86 THR A O 1
ATOM 697 N N . PRO A 1 87 ? -11.517 -4.814 -5.102 1.00 72.56 87 PRO A N 1
ATOM 698 C CA . PRO A 1 87 ? -12.482 -4.043 -5.930 1.00 72.56 87 PRO A CA 1
ATOM 699 C C . PRO A 1 87 ? -12.122 -2.625 -6.453 1.00 72.56 87 PRO A C 1
ATOM 701 O O . PRO A 1 87 ? -12.620 -2.227 -7.500 1.00 72.56 87 PRO A O 1
ATOM 704 N N . LYS A 1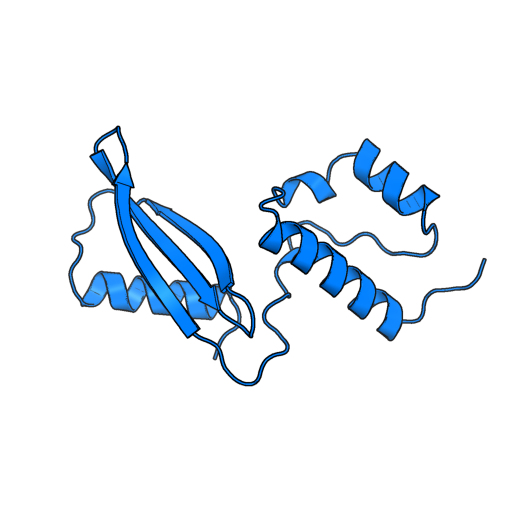 88 ? -11.293 -1.839 -5.765 1.00 70.94 88 LYS A N 1
ATOM 705 C CA . LYS A 1 88 ? -10.661 -0.595 -6.198 1.00 70.94 88 LYS A CA 1
ATOM 706 C C . LYS A 1 88 ? -9.153 -0.793 -6.456 1.00 70.94 88 LYS A C 1
ATOM 708 O O . LYS A 1 88 ? -8.506 -1.573 -5.755 1.00 70.94 88 LYS A O 1
ATOM 713 N N . PRO A 1 89 ? -8.580 -0.095 -7.448 1.00 80.75 89 PRO A N 1
ATOM 714 C CA . PRO A 1 89 ? -7.149 -0.142 -7.730 1.00 80.75 89 PRO A CA 1
ATOM 715 C C . PRO A 1 89 ? -6.339 0.595 -6.659 1.00 80.75 89 PRO A C 1
ATOM 717 O O . PRO A 1 89 ? -6.740 1.660 -6.190 1.00 80.75 89 PRO A O 1
ATOM 720 N N . ILE A 1 90 ? -5.184 0.036 -6.304 1.00 80.38 90 ILE A N 1
ATOM 721 C CA . ILE A 1 90 ? -4.209 0.618 -5.380 1.00 80.38 90 ILE A CA 1
ATOM 722 C C . ILE A 1 90 ? -2.851 0.665 -6.078 1.00 80.38 90 ILE A C 1
ATOM 724 O O . ILE A 1 90 ? -2.381 -0.341 -6.613 1.00 80.38 90 ILE A O 1
ATOM 728 N N . PHE A 1 91 ? -2.198 1.828 -6.049 1.00 84.25 91 PHE A N 1
ATOM 729 C CA . PHE A 1 91 ? -0.788 1.920 -6.409 1.00 84.25 91 PHE A CA 1
ATOM 730 C C . PHE A 1 91 ? 0.050 1.296 -5.291 1.00 84.25 91 PHE A C 1
ATOM 732 O O . PHE A 1 91 ? 0.025 1.777 -4.159 1.00 84.25 91 PHE A O 1
ATOM 739 N N . TYR A 1 92 ? 0.758 0.209 -5.597 1.00 83.88 92 TYR A N 1
ATOM 740 C CA . TYR A 1 92 ? 1.507 -0.541 -4.594 1.00 83.88 92 TYR A CA 1
ATOM 741 C C . TYR A 1 92 ? 2.933 -0.008 -4.452 1.00 83.88 92 TYR A C 1
ATOM 743 O O . TYR A 1 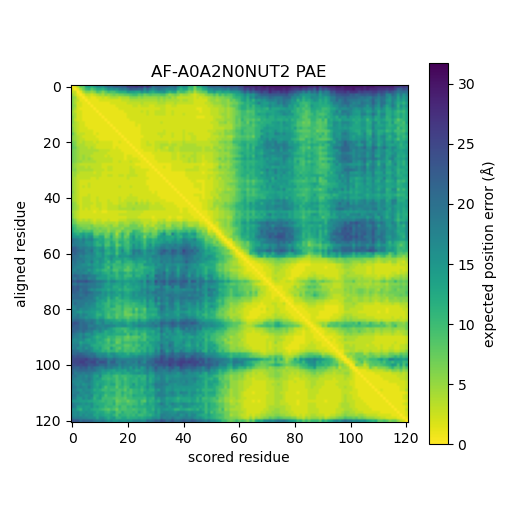92 ? 3.329 0.408 -3.365 1.00 83.88 92 TYR A O 1
ATOM 751 N N . LYS A 1 93 ? 3.702 0.021 -5.549 1.00 85.81 93 LYS A N 1
ATOM 752 C CA . LYS A 1 93 ? 5.063 0.587 -5.567 1.00 85.81 93 LYS A CA 1
ATOM 753 C C . LYS A 1 93 ? 5.566 0.864 -6.983 1.00 85.81 93 LYS A C 1
ATOM 755 O O . LYS A 1 93 ? 5.068 0.293 -7.948 1.00 85.81 93 LYS A O 1
ATOM 760 N N . SER A 1 94 ? 6.619 1.677 -7.077 1.00 88.81 94 SER A N 1
ATOM 761 C CA . SER A 1 94 ? 7.475 1.797 -8.264 1.00 88.81 94 SER A CA 1
ATOM 762 C C . SER A 1 94 ? 8.865 1.254 -7.946 1.00 88.81 94 SER A C 1
ATOM 764 O O . SER A 1 94 ? 9.411 1.548 -6.882 1.00 88.81 94 SER A O 1
ATOM 766 N N . VAL A 1 95 ? 9.442 0.463 -8.850 1.00 88.75 95 VAL A N 1
ATOM 767 C CA . VAL A 1 95 ? 10.765 -0.152 -8.685 1.00 88.75 95 VAL A CA 1
ATOM 768 C C . VAL A 1 95 ? 11.668 0.259 -9.838 1.00 88.75 95 VAL A C 1
ATOM 770 O O . VAL A 1 95 ? 11.323 0.058 -10.997 1.00 88.75 95 VAL A O 1
ATOM 773 N N . ASN A 1 96 ? 12.851 0.788 -9.526 1.00 88.06 96 ASN A N 1
ATOM 774 C CA . ASN A 1 96 ? 13.891 1.030 -10.523 1.00 88.06 96 ASN A CA 1
ATOM 775 C C . ASN A 1 96 ? 14.607 -0.283 -10.859 1.00 88.06 96 ASN A C 1
ATOM 777 O O . ASN A 1 96 ? 15.173 -0.921 -9.969 1.00 88.06 96 ASN A O 1
ATOM 78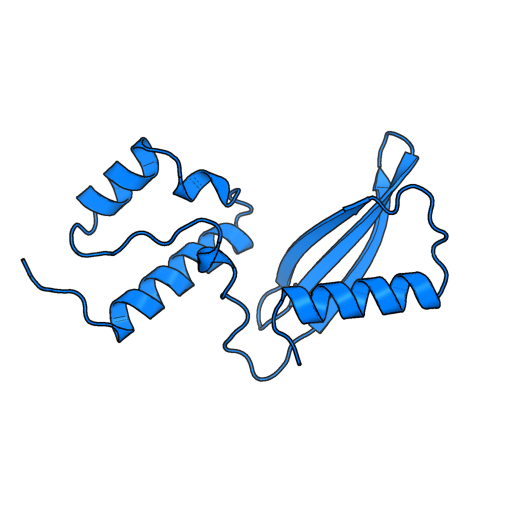1 N N . TH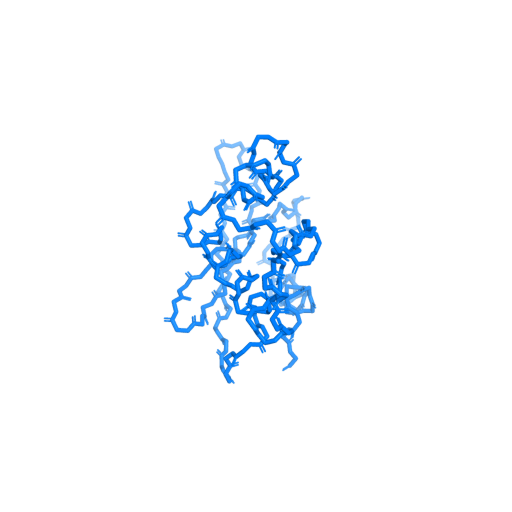R A 1 97 ? 14.608 -0.679 -12.133 1.00 83.31 97 THR A N 1
ATOM 782 C CA . THR A 1 97 ? 15.183 -1.963 -12.569 1.00 83.31 97 THR A CA 1
ATOM 783 C C . THR A 1 97 ? 16.708 -1.933 -12.684 1.00 83.31 97 THR A C 1
ATOM 785 O O . THR A 1 97 ? 17.324 -2.939 -13.025 1.00 83.31 97 THR A O 1
ATOM 788 N N . LYS A 1 98 ? 17.357 -0.791 -12.410 1.00 81.50 98 LYS A N 1
ATOM 789 C CA . LYS A 1 98 ? 18.820 -0.613 -12.429 1.00 81.50 98 LYS A CA 1
ATOM 790 C C . LYS A 1 98 ? 19.480 -1.113 -13.722 1.00 81.50 98 LYS A C 1
ATOM 792 O O . LYS A 1 98 ? 20.593 -1.633 -13.685 1.00 81.50 98 LYS A O 1
ATOM 797 N N . LYS A 1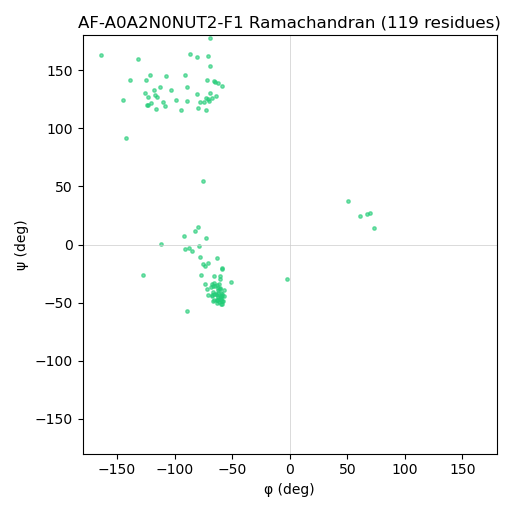 99 ? 18.815 -0.914 -14.868 1.00 69.75 99 LYS A N 1
ATOM 798 C CA . LYS A 1 99 ? 19.231 -1.375 -16.212 1.00 69.75 99 LYS A CA 1
ATOM 799 C C . LYS A 1 99 ? 19.088 -2.884 -16.465 1.00 69.75 99 LYS A C 1
ATOM 801 O O . LYS A 1 99 ? 19.628 -3.368 -17.457 1.00 69.75 99 LYS A O 1
ATOM 806 N N . GLN A 1 100 ? 18.362 -3.627 -15.629 1.00 73.81 100 GLN A N 1
ATOM 807 C CA . GLN A 1 100 ? 17.913 -4.969 -16.007 1.00 73.81 100 GLN A CA 1
ATOM 808 C C . GLN A 1 100 ? 16.980 -4.883 -17.220 1.00 73.81 100 GLN A C 1
ATOM 810 O O . GLN A 1 100 ? 16.152 -3.975 -17.326 1.00 73.81 100 GLN A O 1
ATOM 815 N N . SER A 1 101 ? 17.141 -5.822 -18.149 1.00 73.12 101 SER A N 1
ATOM 816 C CA . SER A 1 101 ? 16.332 -5.926 -19.361 1.00 73.12 101 SER A CA 1
ATOM 817 C C . SER A 1 101 ? 14.874 -6.249 -19.027 1.00 73.12 101 SER A C 1
ATOM 819 O O . SER A 1 101 ? 14.600 -7.101 -18.185 1.00 73.12 101 SER A O 1
ATOM 821 N N . TYR A 1 102 ? 13.930 -5.621 -19.733 1.00 77.81 102 TYR A N 1
ATOM 822 C CA . TYR A 1 102 ? 12.495 -5.935 -19.667 1.00 77.81 102 TYR A CA 1
ATOM 823 C C . TYR A 1 102 ? 12.165 -7.235 -20.419 1.00 77.81 102 TYR A C 1
ATOM 825 O O . TYR A 1 102 ? 11.374 -7.247 -21.360 1.00 77.81 102 TYR A O 1
ATOM 833 N N . ASN A 1 103 ? 12.840 -8.328 -20.069 1.00 85.50 103 ASN A N 1
ATOM 834 C CA . ASN A 1 103 ? 12.537 -9.648 -20.609 1.00 85.50 103 ASN A CA 1
ATOM 835 C C . ASN A 1 103 ? 11.432 -10.326 -19.780 1.00 85.50 103 ASN A C 1
ATOM 837 O O . ASN A 1 103 ? 11.122 -9.907 -18.663 1.00 85.50 103 ASN A O 1
ATOM 841 N N . ALA A 1 104 ? 10.836 -11.378 -20.342 1.00 87.00 104 ALA A N 1
ATOM 842 C CA . ALA A 1 104 ? 9.735 -12.091 -19.699 1.00 87.00 104 ALA A CA 1
ATOM 843 C C . ALA A 1 104 ? 10.112 -12.622 -18.303 1.00 87.00 104 ALA A C 1
ATOM 845 O O . ALA A 1 104 ? 9.309 -12.526 -17.381 1.00 87.00 104 ALA A O 1
ATOM 846 N N . GLU A 1 105 ? 11.342 -13.114 -18.134 1.00 90.31 105 GLU A N 1
ATOM 847 C CA . GLU A 1 105 ? 11.845 -13.660 -16.867 1.00 90.31 105 GLU A CA 1
ATOM 848 C C . GLU A 1 105 ? 11.904 -12.604 -15.757 1.00 90.31 105 GLU A C 1
ATOM 850 O O . GLU A 1 105 ? 11.400 -12.834 -14.660 1.00 90.31 105 GLU A O 1
ATOM 855 N N . ASN A 1 106 ? 12.457 -11.423 -16.039 1.00 87.00 106 ASN A N 1
ATOM 856 C CA . ASN A 1 106 ? 12.581 -10.349 -15.054 1.00 87.00 106 ASN A CA 1
ATOM 857 C C . ASN A 1 106 ? 11.217 -9.761 -14.680 1.00 87.00 106 ASN A C 1
ATOM 859 O O . ASN A 1 106 ? 10.995 -9.430 -13.516 1.00 87.00 106 ASN A O 1
ATOM 863 N N . ILE A 1 107 ? 10.294 -9.647 -15.643 1.00 88.62 107 ILE A N 1
ATOM 864 C CA . ILE A 1 107 ? 8.922 -9.205 -15.360 1.00 88.62 107 ILE A CA 1
ATOM 865 C C . ILE A 1 107 ? 8.194 -10.239 -14.495 1.00 88.62 107 ILE A C 1
ATOM 867 O O . ILE A 1 107 ? 7.612 -9.867 -13.479 1.00 88.62 107 ILE A O 1
ATOM 871 N N . ALA A 1 108 ? 8.269 -11.527 -14.847 1.00 91.69 108 ALA A N 1
ATOM 872 C CA . ALA A 1 108 ? 7.655 -12.600 -14.067 1.00 91.69 108 ALA A CA 1
ATOM 873 C C . ALA A 1 108 ? 8.203 -12.641 -12.633 1.00 91.69 108 ALA A C 1
ATOM 875 O O . ALA A 1 108 ? 7.427 -12.685 -11.681 1.00 91.69 108 ALA A O 1
ATOM 876 N N . LYS A 1 109 ? 9.525 -12.522 -12.475 1.00 91.38 109 LYS A N 1
ATOM 877 C CA . LYS A 1 109 ? 10.167 -12.454 -11.161 1.00 91.38 109 LYS A CA 1
ATOM 878 C C . LYS A 1 109 ? 9.730 -11.231 -10.356 1.00 91.38 109 LYS A C 1
ATOM 880 O O . LYS A 1 109 ? 9.467 -11.340 -9.166 1.00 91.38 109 LYS A O 1
ATOM 885 N N . GLY A 1 110 ? 9.619 -10.068 -10.996 1.00 90.88 110 GLY A N 1
ATOM 886 C CA . GLY A 1 110 ? 9.143 -8.854 -10.335 1.00 90.88 110 GLY A CA 1
ATOM 887 C C . GLY A 1 110 ? 7.703 -8.977 -9.827 1.00 90.88 110 GLY A C 1
ATOM 888 O O . GLY A 1 110 ? 7.405 -8.525 -8.722 1.00 90.88 110 GLY A O 1
ATOM 889 N N . ILE A 1 111 ? 6.829 -9.623 -10.603 1.00 91.94 111 ILE A N 1
ATOM 890 C CA . ILE A 1 111 ? 5.451 -9.952 -10.207 1.00 91.94 111 ILE A CA 1
ATOM 891 C C . ILE A 1 111 ? 5.453 -10.914 -9.009 1.00 91.94 111 ILE A C 1
ATOM 893 O O . ILE A 1 111 ? 4.766 -10.641 -8.029 1.00 91.94 111 ILE A O 1
ATOM 897 N N . GLU A 1 112 ? 6.247 -11.987 -9.052 1.00 92.56 112 GLU A N 1
ATOM 898 C CA . GLU A 1 112 ? 6.379 -12.958 -7.954 1.00 92.56 112 GLU A CA 1
ATOM 899 C C . GLU A 1 112 ? 6.868 -12.293 -6.656 1.00 92.56 112 GLU A C 1
ATOM 901 O O . GLU A 1 112 ? 6.239 -12.432 -5.607 1.00 92.56 112 GLU A O 1
ATOM 906 N N . ASP A 1 113 ? 7.932 -11.489 -6.732 1.00 90.88 113 ASP A N 1
ATOM 907 C CA . ASP A 1 113 ? 8.476 -10.766 -5.581 1.00 90.88 113 ASP A CA 1
ATOM 908 C C . ASP A 1 113 ? 7.426 -9.797 -4.984 1.00 90.88 113 ASP A C 1
ATOM 910 O O . ASP A 1 113 ? 7.340 -9.634 -3.764 1.00 90.88 113 ASP A O 1
ATOM 914 N N . VAL A 1 114 ? 6.601 -9.154 -5.828 1.00 89.31 114 VAL A N 1
ATOM 915 C CA . VAL A 1 114 ? 5.485 -8.296 -5.386 1.00 89.31 114 VAL A CA 1
ATOM 916 C C . VAL A 1 114 ? 4.393 -9.110 -4.706 1.00 89.31 114 VAL A C 1
ATOM 918 O O . VAL A 1 114 ? 3.902 -8.672 -3.672 1.00 89.31 114 VAL A O 1
ATOM 921 N N . MET A 1 115 ? 4.016 -10.268 -5.253 1.00 87.56 115 MET A N 1
ATOM 922 C CA . MET A 1 115 ? 3.012 -11.148 -4.649 1.00 87.56 115 MET A CA 1
ATOM 923 C C . MET A 1 115 ? 3.444 -11.605 -3.253 1.00 87.56 115 MET A C 1
ATOM 925 O O . MET A 1 115 ? 2.669 -11.466 -2.308 1.00 87.56 115 MET A O 1
ATOM 929 N N . ILE A 1 116 ? 4.700 -12.038 -3.101 1.00 87.38 116 ILE A N 1
ATOM 930 C CA . ILE A 1 116 ? 5.267 -12.462 -1.813 1.0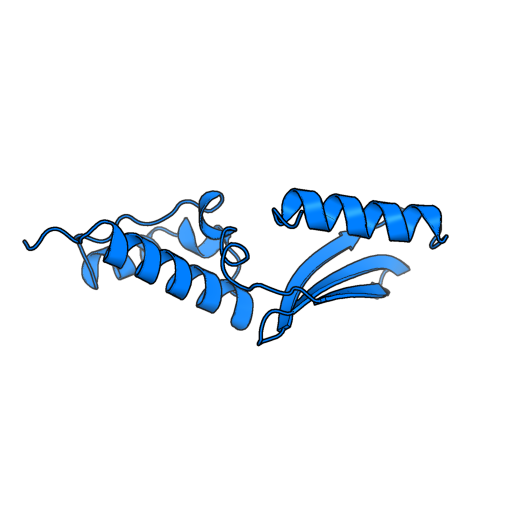0 87.38 116 ILE A CA 1
ATOM 931 C C . ILE A 1 116 ? 5.278 -11.302 -0.807 1.00 87.38 116 ILE A C 1
ATOM 933 O O . ILE A 1 116 ? 4.830 -11.472 0.325 1.00 87.38 116 ILE A O 1
ATOM 937 N N . GLU A 1 117 ? 5.749 -10.110 -1.199 1.00 84.00 117 GLU A N 1
ATOM 938 C CA . GLU A 1 117 ? 5.758 -8.933 -0.310 1.00 84.00 117 GLU A CA 1
ATOM 939 C C . GLU A 1 117 ? 4.338 -8.498 0.090 1.00 84.00 117 GLU A C 1
ATOM 941 O O . GLU A 1 117 ? 4.106 -8.034 1.207 1.00 84.00 117 GLU A O 1
ATOM 946 N N . ALA A 1 118 ? 3.387 -8.649 -0.829 1.00 79.25 118 ALA A N 1
ATOM 947 C CA . ALA A 1 118 ? 1.982 -8.324 -0.646 1.00 79.25 118 ALA A CA 1
ATOM 948 C C . ALA A 1 118 ? 1.198 -9.373 0.164 1.00 79.25 118 ALA A C 1
ATOM 950 O O . ALA A 1 118 ? 0.054 -9.103 0.529 1.00 79.25 118 ALA A O 1
ATOM 951 N N . GLY A 1 119 ? 1.779 -10.550 0.426 1.00 78.44 119 GLY A N 1
ATOM 952 C CA . GLY A 1 119 ? 1.092 -11.670 1.074 1.00 78.44 119 GLY A CA 1
ATOM 953 C C . GLY A 1 119 ? 0.019 -12.334 0.201 1.00 78.44 119 GLY A C 1
ATOM 954 O O . GLY A 1 119 ? -0.948 -12.878 0.730 1.00 78.44 119 GLY A O 1
ATOM 955 N N . ILE A 1 120 ? 0.160 -12.265 -1.126 1.00 79.38 120 ILE A N 1
ATOM 956 C CA . ILE A 1 120 ? -0.737 -12.894 -2.103 1.00 79.38 120 ILE A CA 1
ATOM 957 C C . ILE A 1 120 ? -0.145 -14.262 -2.474 1.00 79.38 120 ILE A C 1
ATOM 959 O O . ILE A 1 120 ? 0.941 -14.312 -3.050 1.00 79.38 120 ILE A O 1
ATOM 963 N N . ASN A 1 121 ? -0.862 -15.346 -2.151 1.00 65.75 121 ASN A N 1
ATOM 964 C CA . ASN A 1 121 ? -0.457 -16.738 -2.404 1.00 65.75 121 ASN A CA 1
ATOM 965 C C . ASN A 1 121 ? -1.321 -17.399 -3.478 1.00 65.75 121 ASN A C 1
ATOM 967 O O . ASN A 1 121 ? -2.561 -17.237 -3.402 1.00 65.75 121 ASN A O 1
#

Mean predicted aligned error: 9.57 Å

Secondary structure (DSSP, 8-state):
-PPPPHHHHHHHHHHHHHHHHHHT--GGGGG-HHHHHHHHHH-TTPPPPPTTGGGGGGSS-S--EEEEEEEE-TT--EEEEEEEEESEEEEEEEEE-TT----HHHHHHHHHHHHHHHT--